Protein AF-A0A9X3F6L0-F1 (afdb_monomer_lite)

Structure (mmCIF, N/CA/C/O backbone):
data_AF-A0A9X3F6L0-F1
#
_entry.id   AF-A0A9X3F6L0-F1
#
loop_
_atom_site.group_PDB
_atom_site.id
_atom_site.type_symbol
_atom_site.label_atom_id
_atom_site.label_alt_id
_atom_site.label_comp_id
_atom_site.label_asym_id
_atom_site.label_entity_id
_atom_site.label_seq_id
_atom_site.pdbx_PDB_ins_code
_atom_site.Cartn_x
_atom_site.Cartn_y
_atom_site.Cartn_z
_atom_site.occupancy
_atom_site.B_iso_or_equiv
_atom_site.auth_seq_id
_atom_site.auth_comp_id
_atom_site.auth_asym_id
_atom_site.auth_atom_id
_atom_site.pdbx_PDB_model_num
ATOM 1 N N . MET A 1 1 ? -44.660 -19.797 22.569 1.00 47.31 1 MET A N 1
ATOM 2 C CA . MET A 1 1 ? -43.434 -18.979 22.654 1.00 47.31 1 MET A CA 1
ATOM 3 C C . MET A 1 1 ? -42.915 -18.801 21.245 1.00 47.31 1 MET A C 1
ATOM 5 O O . MET A 1 1 ? -42.305 -19.717 20.710 1.00 47.31 1 MET A O 1
ATOM 9 N N . GLU A 1 2 ? -43.230 -17.677 20.612 1.00 53.34 2 GLU A N 1
ATOM 10 C CA . GLU A 1 2 ? -42.598 -17.326 19.344 1.00 53.34 2 GLU A CA 1
ATOM 11 C C . GLU A 1 2 ? -41.230 -16.743 19.678 1.00 53.34 2 GLU A C 1
ATOM 13 O O . GLU A 1 2 ? -41.118 -15.650 20.235 1.00 53.34 2 GLU A O 1
ATOM 18 N N . PHE A 1 3 ? -40.182 -17.528 19.433 1.00 58.62 3 PHE A N 1
ATOM 19 C CA . PHE A 1 3 ? -38.819 -17.029 19.492 1.00 58.62 3 PHE A CA 1
ATOM 20 C C . PHE A 1 3 ? -38.719 -15.880 18.493 1.00 58.62 3 PHE A C 1
ATOM 22 O O . PHE A 1 3 ? -38.761 -16.110 17.283 1.00 58.62 3 PHE A O 1
ATOM 29 N N . LYS A 1 4 ? -38.578 -14.648 18.992 1.00 59.41 4 LYS A N 1
ATOM 30 C CA . LYS A 1 4 ? -38.061 -13.548 18.182 1.00 59.41 4 LYS A CA 1
ATOM 31 C C . LYS A 1 4 ? -36.710 -14.018 17.661 1.00 59.41 4 LYS A C 1
ATOM 33 O O . LYS A 1 4 ? -35.746 -14.079 18.424 1.00 59.41 4 LYS A O 1
ATOM 38 N N . LYS A 1 5 ? -36.669 -14.451 16.397 1.00 52.03 5 LYS A N 1
ATOM 39 C CA . LYS A 1 5 ? -35.424 -14.720 15.686 1.00 52.03 5 LYS A CA 1
ATOM 40 C C . LYS A 1 5 ? -34.642 -13.423 15.767 1.00 52.03 5 LYS A C 1
ATOM 42 O O . LYS A 1 5 ? -35.035 -12.420 15.188 1.00 52.03 5 LYS A O 1
ATOM 47 N N . LEU A 1 6 ? -33.642 -13.470 16.630 1.00 58.84 6 LEU A N 1
ATOM 48 C CA . LEU A 1 6 ? -32.600 -12.495 16.857 1.00 58.84 6 LEU A CA 1
ATOM 49 C C . LEU A 1 6 ? -32.410 -11.615 15.614 1.00 58.84 6 LEU A C 1
ATOM 51 O O . LEU A 1 6 ? -32.097 -12.134 14.545 1.00 58.84 6 LEU A O 1
ATOM 55 N N . GLU A 1 7 ? -32.543 -10.300 15.776 1.00 54.25 7 GLU A N 1
ATOM 56 C CA . GLU A 1 7 ? -32.200 -9.240 14.809 1.00 54.25 7 GLU A CA 1
ATOM 57 C C . GLU A 1 7 ? -30.686 -9.241 14.443 1.00 54.25 7 GLU A C 1
ATOM 59 O O . GLU A 1 7 ? -30.100 -8.216 14.114 1.00 54.25 7 GLU A O 1
ATOM 64 N N . ILE A 1 8 ? -30.015 -10.393 14.564 1.00 58.66 8 ILE A N 1
ATOM 65 C CA . ILE A 1 8 ? -28.562 -10.593 14.596 1.00 58.66 8 ILE A CA 1
ATOM 66 C C . ILE A 1 8 ? -28.009 -11.040 13.239 1.00 58.66 8 ILE A C 1
ATOM 68 O O . ILE A 1 8 ? -26.811 -10.896 12.988 1.00 58.66 8 ILE A O 1
ATOM 72 N N . GLU A 1 9 ? -28.837 -11.525 12.316 1.00 60.31 9 GLU A N 1
ATOM 73 C CA . GLU A 1 9 ? -28.384 -11.694 10.937 1.00 60.31 9 GLU A CA 1
ATOM 74 C C . GLU A 1 9 ? -28.546 -10.378 10.186 1.00 60.31 9 GLU A C 1
ATOM 76 O O . GLU A 1 9 ? -29.549 -10.132 9.531 1.00 60.31 9 GLU A O 1
ATOM 81 N N . GLU A 1 10 ? -27.524 -9.522 10.276 1.00 59.66 10 GLU A N 1
ATOM 82 C CA . GLU A 1 10 ? -27.361 -8.407 9.344 1.00 59.66 10 GLU A CA 1
ATOM 83 C C . GLU A 1 10 ? -27.550 -8.941 7.911 1.00 59.66 10 GLU A C 1
ATOM 85 O O . GLU A 1 10 ? -26.767 -9.780 7.451 1.00 59.66 10 GLU A O 1
ATOM 90 N N . GLU A 1 11 ? -28.606 -8.515 7.218 1.00 61.25 11 GLU A N 1
ATOM 91 C CA . GLU A 1 11 ? -28.875 -8.919 5.837 1.00 61.25 11 GL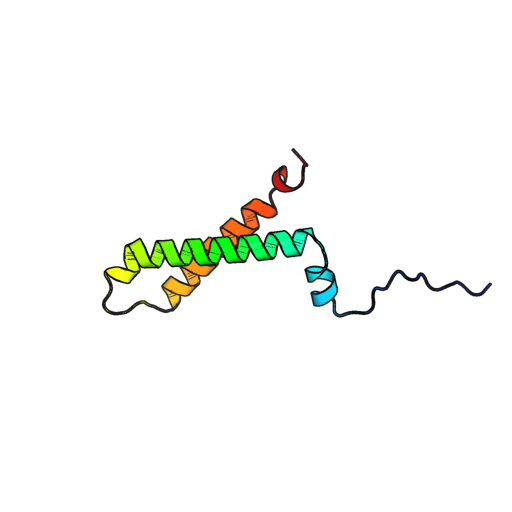U A CA 1
ATOM 92 C C . GLU A 1 11 ? -27.760 -8.378 4.926 1.00 61.25 11 GLU A C 1
ATOM 94 O O . GLU A 1 11 ? -27.525 -7.171 4.845 1.00 61.25 11 GLU A O 1
ATOM 99 N N . GLY A 1 12 ? -27.011 -9.273 4.273 1.00 67.38 12 GLY A N 1
ATOM 100 C CA . GLY A 1 12 ? -25.940 -8.890 3.351 1.00 67.38 12 GLY A CA 1
ATOM 101 C C . GLY A 1 12 ? -24.945 -10.006 3.034 1.00 67.38 12 GLY A C 1
ATOM 102 O O . GLY A 1 12 ? -24.767 -10.957 3.799 1.00 67.38 12 GLY A O 1
ATOM 103 N N . SER A 1 13 ? -24.257 -9.864 1.898 1.00 81.31 13 SER A N 1
ATOM 104 C CA . SER A 1 13 ? -23.173 -10.756 1.465 1.00 81.31 13 SER A CA 1
ATOM 105 C C . SER A 1 13 ? -22.042 -10.801 2.505 1.00 81.31 13 SER A C 1
ATOM 107 O O . SER A 1 13 ? -21.719 -9.790 3.131 1.00 81.31 13 SER A O 1
ATOM 109 N N . TRP A 1 14 ? -21.377 -11.952 2.665 1.00 77.12 14 TRP A N 1
ATOM 110 C CA . TRP A 1 14 ? -20.221 -12.118 3.565 1.00 77.12 14 TRP A CA 1
ATOM 111 C C . TRP A 1 14 ? -19.122 -11.063 3.329 1.00 77.12 14 TRP A C 1
ATOM 113 O O . TRP A 1 14 ? -18.468 -10.612 4.270 1.00 77.12 14 TRP A O 1
ATOM 123 N N . ILE A 1 15 ? -18.977 -10.601 2.083 1.00 76.62 15 ILE A N 1
ATOM 124 C CA . ILE A 1 15 ? -18.046 -9.533 1.698 1.00 76.62 15 ILE A CA 1
ATOM 125 C C . ILE A 1 15 ? -18.484 -8.183 2.281 1.00 76.62 15 ILE A C 1
ATOM 127 O O . ILE A 1 15 ? -17.659 -7.461 2.840 1.00 76.62 15 ILE A O 1
ATOM 131 N N . GLN A 1 16 ? -19.780 -7.861 2.212 1.00 74.81 16 GLN A N 1
ATOM 132 C CA . GLN A 1 16 ? -20.334 -6.631 2.787 1.00 74.81 16 GLN A CA 1
ATOM 133 C C . GLN A 1 16 ? -20.172 -6.623 4.309 1.00 74.81 16 GLN A C 1
ATOM 135 O O . GLN A 1 16 ? -19.695 -5.632 4.858 1.00 74.81 16 GLN A O 1
ATOM 140 N N . LYS A 1 17 ? -20.454 -7.749 4.981 1.00 77.19 17 LYS A N 1
ATOM 141 C CA . LYS A 1 17 ? -20.225 -7.910 6.430 1.00 77.19 17 LYS A CA 1
ATOM 142 C C . LYS A 1 17 ? -18.763 -7.675 6.795 1.00 77.19 17 LYS A C 1
ATOM 144 O O . LYS A 1 17 ? -18.452 -6.954 7.742 1.00 77.19 17 LYS A O 1
ATOM 149 N N . LYS A 1 18 ? -17.844 -8.242 6.009 1.00 76.56 18 LYS A N 1
ATOM 150 C CA . LYS A 1 18 ? -16.412 -8.109 6.263 1.00 76.56 18 LYS A CA 1
ATOM 151 C C . LYS A 1 18 ? -15.906 -6.695 6.005 1.00 76.56 18 LYS A C 1
ATOM 153 O O . LYS A 1 18 ? -15.094 -6.244 6.795 1.00 76.56 18 LYS A O 1
ATOM 158 N N . LEU A 1 19 ? -16.387 -5.977 4.990 1.00 74.38 19 LEU A N 1
ATOM 159 C CA . LEU A 1 19 ? -16.005 -4.581 4.700 1.00 74.38 19 LEU A CA 1
ATOM 160 C C . LEU A 1 19 ? -16.633 -3.553 5.654 1.00 74.38 19 LEU A C 1
ATOM 162 O O . LEU A 1 19 ? -16.081 -2.469 5.830 1.00 74.38 19 LEU A O 1
ATOM 166 N N . ARG A 1 20 ? -17.767 -3.884 6.280 1.00 78.12 20 ARG A N 1
ATOM 167 C CA . ARG A 1 20 ? -18.468 -2.999 7.222 1.00 78.12 20 ARG A CA 1
ATOM 168 C C . ARG A 1 20 ? -17.756 -2.858 8.567 1.00 78.12 20 ARG A C 1
ATOM 170 O O . ARG A 1 20 ? -17.964 -1.871 9.268 1.00 78.12 20 ARG A O 1
ATOM 177 N N . ASN A 1 21 ? -16.900 -3.816 8.921 1.00 82.75 21 ASN A N 1
ATOM 178 C CA . ASN A 1 21 ? -16.124 -3.761 10.154 1.00 82.75 21 ASN A CA 1
ATOM 179 C C . ASN A 1 21 ? -15.160 -2.546 10.131 1.00 82.75 21 ASN A C 1
ATOM 181 O O . ASN A 1 21 ? -14.373 -2.394 9.194 1.00 82.75 21 ASN A O 1
ATOM 185 N N . PRO A 1 22 ? -15.161 -1.672 11.154 1.00 83.00 22 PRO A N 1
ATOM 186 C CA . PRO A 1 22 ? -14.273 -0.506 11.193 1.00 83.00 22 PRO A CA 1
ATOM 187 C C . PRO A 1 22 ? -12.787 -0.875 11.065 1.00 83.00 22 PRO A C 1
ATOM 189 O O . PRO A 1 22 ? -12.014 -0.131 10.457 1.00 83.00 22 PRO A O 1
ATOM 192 N N . HIS A 1 23 ? -12.381 -2.045 11.567 1.00 83.00 23 HIS A N 1
ATOM 193 C CA . HIS A 1 23 ? -11.008 -2.524 11.424 1.00 83.00 23 HIS A CA 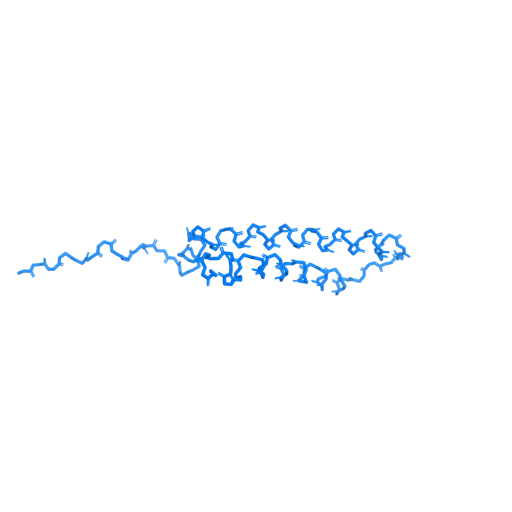1
ATOM 194 C C . HIS A 1 23 ? -10.649 -2.865 9.983 1.00 83.00 23 HIS A C 1
ATOM 196 O O . HIS A 1 23 ? -9.588 -2.466 9.515 1.00 83.00 23 HIS A O 1
ATOM 202 N N . THR A 1 24 ? -11.519 -3.566 9.260 1.00 84.69 24 THR A N 1
ATOM 203 C CA . THR A 1 24 ? -11.241 -3.949 7.869 1.00 84.69 24 THR A CA 1
ATOM 204 C C . THR A 1 24 ? -11.264 -2.737 6.953 1.00 84.69 24 THR A C 1
ATOM 206 O O . THR A 1 24 ? -10.437 -2.662 6.051 1.00 84.69 24 THR A O 1
ATOM 209 N N . LYS A 1 25 ? -12.122 -1.745 7.230 1.00 88.00 25 LYS A N 1
ATOM 210 C CA . LYS A 1 25 ? -12.092 -0.446 6.550 1.00 88.00 25 LYS A CA 1
ATOM 211 C C . LYS A 1 25 ? -10.755 0.264 6.767 1.00 88.00 25 LYS A C 1
ATOM 213 O O . LYS A 1 25 ? -10.147 0.719 5.802 1.00 88.00 25 LYS A O 1
ATOM 218 N N . LYS A 1 26 ? -10.263 0.321 8.012 1.00 88.88 26 LYS A N 1
ATOM 219 C CA . LYS A 1 26 ? -8.944 0.896 8.322 1.00 88.88 26 LYS A CA 1
ATOM 220 C C . LYS A 1 26 ? -7.835 0.135 7.596 1.00 88.88 26 LYS A C 1
ATOM 222 O O . LYS A 1 26 ? -7.020 0.751 6.922 1.00 88.88 26 LYS A O 1
ATOM 227 N N . THR A 1 27 ? -7.839 -1.192 7.659 1.00 90.06 27 THR A N 1
ATOM 228 C CA . THR A 1 27 ? -6.868 -2.029 6.948 1.00 90.06 27 THR A CA 1
ATOM 229 C C . THR A 1 27 ? -6.913 -1.802 5.437 1.00 90.06 27 THR A C 1
ATOM 231 O O . THR A 1 27 ? -5.862 -1.637 4.833 1.00 90.06 27 THR A O 1
ATOM 234 N N . ALA A 1 28 ? -8.096 -1.700 4.826 1.00 91.19 28 ALA A N 1
ATOM 235 C CA . ALA A 1 28 ? -8.246 -1.400 3.401 1.00 91.19 28 ALA A CA 1
ATOM 236 C C . ALA A 1 28 ? -7.640 -0.043 3.017 1.00 91.19 28 ALA A C 1
ATOM 238 O O . ALA A 1 28 ? -6.923 0.045 2.023 1.00 91.19 28 ALA A O 1
ATOM 239 N N . ILE A 1 29 ? -7.860 0.992 3.832 1.00 93.00 29 ILE A N 1
ATOM 240 C CA . ILE A 1 29 ? -7.263 2.317 3.617 1.00 93.00 29 ILE A CA 1
ATOM 241 C C . ILE A 1 29 ? -5.735 2.240 3.693 1.00 93.00 29 ILE A C 1
ATOM 243 O O . ILE A 1 29 ? -5.056 2.762 2.816 1.00 93.00 29 ILE A O 1
ATOM 247 N N . TYR A 1 30 ? -5.178 1.562 4.697 1.00 93.06 30 TYR A N 1
ATOM 248 C CA . TYR A 1 30 ? -3.724 1.451 4.832 1.00 93.06 30 TYR A CA 1
ATOM 249 C C . TYR A 1 30 ? -3.099 0.594 3.731 1.00 93.06 30 TYR A C 1
ATOM 251 O O . TYR A 1 30 ? -2.014 0.925 3.270 1.00 93.06 30 TYR A O 1
ATOM 259 N N . MET A 1 31 ? -3.775 -0.464 3.272 1.00 93.81 31 MET A N 1
ATOM 260 C CA . MET A 1 31 ? -3.353 -1.225 2.092 1.00 93.81 31 MET A CA 1
ATOM 261 C C . MET A 1 31 ? -3.312 -0.337 0.845 1.00 93.81 31 MET A C 1
ATOM 263 O O . MET A 1 31 ? -2.334 -0.387 0.109 1.00 93.81 31 MET A O 1
ATOM 267 N N . LEU A 1 32 ? -4.325 0.510 0.626 1.00 95.56 32 LEU A N 1
ATOM 268 C CA . LEU A 1 32 ? -4.332 1.463 -0.490 1.00 95.56 32 LEU A CA 1
ATOM 269 C C . LEU A 1 32 ? -3.196 2.485 -0.378 1.00 95.56 32 LEU A C 1
ATOM 271 O O . LEU A 1 32 ? -2.484 2.703 -1.353 1.00 95.56 32 LEU A O 1
ATOM 275 N N . ILE A 1 33 ? -2.985 3.068 0.807 1.00 95.88 33 ILE A N 1
ATOM 276 C CA . ILE A 1 33 ? -1.878 4.005 1.055 1.00 95.88 33 ILE A CA 1
ATOM 277 C C . ILE A 1 33 ? -0.534 3.320 0.791 1.00 95.88 33 ILE A C 1
ATOM 279 O O . ILE A 1 33 ? 0.310 3.870 0.090 1.00 95.88 33 ILE A O 1
ATOM 283 N N . GLY A 1 34 ? -0.350 2.109 1.316 1.00 95.06 34 GLY A N 1
ATOM 284 C CA . GLY A 1 34 ? 0.858 1.322 1.115 1.00 95.06 34 GLY A CA 1
ATOM 285 C C . GLY A 1 34 ? 1.093 0.986 -0.356 1.00 95.06 34 GLY A C 1
ATOM 286 O O . GLY A 1 34 ? 2.211 1.131 -0.832 1.00 95.06 34 GLY A O 1
ATOM 287 N N . ALA A 1 35 ? 0.051 0.605 -1.099 1.00 95.31 35 ALA A N 1
ATOM 288 C CA . ALA A 1 35 ? 0.141 0.332 -2.532 1.00 95.31 35 ALA A CA 1
ATOM 289 C C . ALA A 1 35 ? 0.571 1.576 -3.324 1.00 95.31 35 ALA A C 1
ATOM 291 O O . ALA A 1 35 ? 1.507 1.502 -4.117 1.00 95.31 35 ALA A O 1
ATOM 292 N N . VAL A 1 36 ? -0.061 2.728 -3.069 1.00 96.69 36 VAL A N 1
ATOM 293 C CA . VAL A 1 36 ? 0.300 4.005 -3.709 1.00 96.69 36 VAL A CA 1
ATOM 294 C C . VAL A 1 36 ? 1.740 4.393 -3.372 1.00 96.69 36 VAL A C 1
ATOM 296 O O . VAL A 1 36 ? 2.483 4.797 -4.261 1.00 96.69 36 VAL A O 1
ATOM 299 N N . ALA A 1 37 ? 2.159 4.221 -2.116 1.00 95.62 37 ALA A N 1
ATOM 300 C CA . ALA A 1 37 ? 3.528 4.490 -1.690 1.00 95.62 37 ALA A CA 1
ATOM 301 C C . ALA A 1 37 ? 4.546 3.542 -2.350 1.00 95.62 37 ALA A C 1
ATOM 303 O O . ALA A 1 37 ? 5.576 4.004 -2.829 1.00 95.62 37 ALA A O 1
ATOM 304 N N . GLY A 1 38 ? 4.253 2.240 -2.420 1.00 93.56 38 GLY A N 1
ATOM 305 C CA . GLY A 1 38 ? 5.114 1.240 -3.059 1.00 93.56 38 GLY A CA 1
ATOM 306 C C . GLY A 1 38 ? 5.257 1.463 -4.563 1.00 93.56 38 GLY A C 1
ATOM 307 O O . GLY A 1 38 ? 6.364 1.406 -5.091 1.00 93.56 38 GLY A O 1
ATOM 308 N N . PHE A 1 39 ? 4.159 1.798 -5.246 1.00 94.25 39 PHE A N 1
ATOM 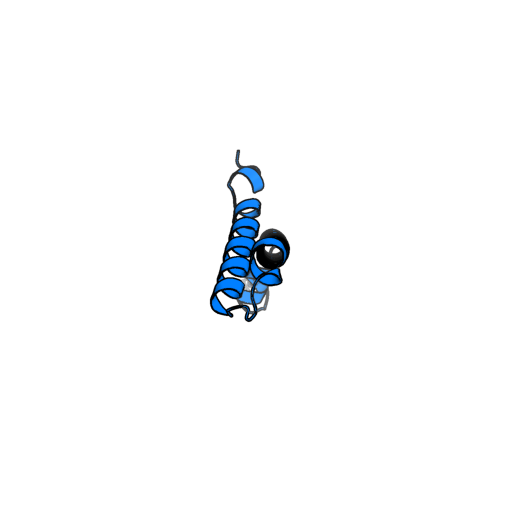309 C CA . PHE A 1 39 ? 4.203 2.192 -6.652 1.00 94.25 39 PHE A CA 1
ATOM 310 C C . PHE A 1 39 ? 4.976 3.494 -6.863 1.00 94.25 39 PHE A C 1
ATOM 312 O O . PHE A 1 39 ? 5.816 3.560 -7.753 1.00 94.25 39 PHE A O 1
ATOM 319 N N . GLY A 1 40 ? 4.721 4.518 -6.041 1.00 94.00 40 GLY A N 1
ATOM 320 C CA . GLY A 1 40 ? 5.450 5.782 -6.105 1.00 94.00 40 GLY A CA 1
ATOM 321 C C . GLY A 1 40 ? 6.951 5.570 -5.930 1.00 94.00 40 GLY A C 1
ATOM 322 O O . GLY A 1 40 ? 7.731 6.069 -6.734 1.00 94.00 40 GLY A O 1
ATOM 323 N N . PHE A 1 41 ? 7.349 4.767 -4.940 1.00 93.12 41 PHE A N 1
ATOM 324 C CA . PHE A 1 41 ? 8.744 4.394 -4.721 1.00 93.12 41 PHE A CA 1
ATOM 325 C C . PHE A 1 41 ? 9.353 3.744 -5.967 1.00 93.12 41 PHE A C 1
ATOM 327 O O . PHE A 1 41 ? 10.304 4.291 -6.511 1.00 93.12 41 PHE A O 1
ATOM 334 N N . PHE A 1 42 ? 8.749 2.663 -6.472 1.00 92.88 42 PHE A N 1
ATOM 335 C CA . PHE A 1 42 ? 9.205 1.976 -7.684 1.00 92.88 42 PHE A CA 1
ATOM 336 C C . PHE A 1 42 ? 9.316 2.911 -8.895 1.00 92.88 42 PHE A C 1
ATOM 338 O O . PHE A 1 42 ? 10.290 2.862 -9.644 1.00 92.88 42 PHE A O 1
ATOM 345 N N . TYR A 1 43 ? 8.327 3.785 -9.090 1.00 92.06 43 TYR A N 1
ATOM 346 C CA . TYR A 1 43 ? 8.326 4.727 -10.201 1.00 92.06 43 TYR A CA 1
ATOM 347 C C . TYR A 1 43 ? 9.508 5.701 -10.115 1.00 92.06 43 TYR A C 1
ATOM 349 O O . TYR A 1 43 ? 10.196 5.902 -11.113 1.00 92.06 43 TYR A O 1
ATOM 357 N N . PHE 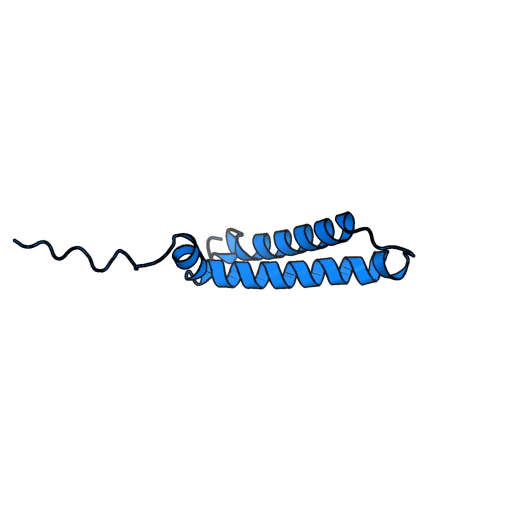A 1 44 ? 9.769 6.274 -8.935 1.00 93.00 44 PHE A N 1
ATOM 358 C CA . PHE A 1 44 ? 10.859 7.233 -8.740 1.00 93.00 44 PHE A CA 1
ATOM 359 C C . PHE A 1 44 ? 12.255 6.593 -8.665 1.00 93.00 44 PHE A C 1
ATOM 361 O O . PHE A 1 44 ? 13.231 7.288 -8.937 1.00 93.00 44 PHE A O 1
ATOM 368 N N . THR A 1 45 ? 12.383 5.315 -8.300 1.00 89.25 45 THR A N 1
ATOM 369 C CA . THR A 1 45 ? 13.687 4.630 -8.237 1.00 89.25 45 THR A CA 1
ATOM 370 C C . THR A 1 45 ? 14.071 3.998 -9.565 1.00 89.25 45 THR A C 1
ATOM 372 O O 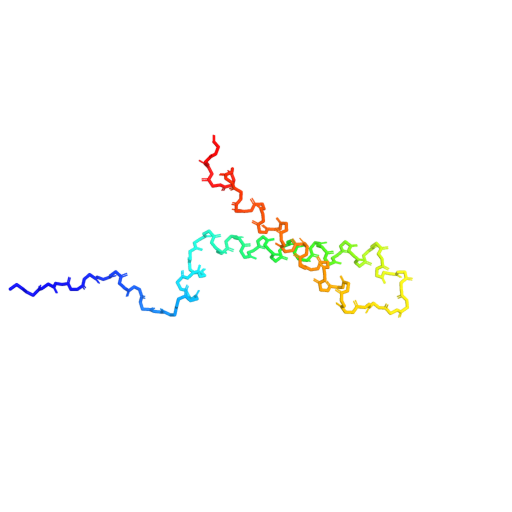. THR A 1 45 ? 15.146 4.272 -10.095 1.00 89.25 45 THR A O 1
ATOM 375 N N . ASP A 1 46 ? 13.177 3.181 -10.114 1.00 83.38 46 ASP A N 1
ATOM 376 C CA . ASP A 1 46 ? 13.478 2.296 -11.235 1.00 83.38 46 ASP A CA 1
ATOM 377 C C . ASP A 1 46 ? 12.704 2.722 -12.487 1.00 83.38 46 ASP A C 1
ATOM 379 O O . ASP A 1 46 ? 13.273 2.818 -13.572 1.00 83.38 46 ASP A O 1
ATOM 383 N N . GLY A 1 47 ? 11.423 3.075 -12.335 1.00 81.62 47 GLY A N 1
ATOM 384 C CA . GLY A 1 47 ? 10.517 3.363 -13.449 1.00 81.62 47 GLY A CA 1
ATOM 385 C C . GLY A 1 47 ? 10.928 4.545 -14.336 1.00 81.62 47 GLY A C 1
ATOM 386 O O . GLY A 1 47 ? 10.780 4.458 -15.552 1.00 81.62 47 GLY A O 1
ATOM 387 N N . MET A 1 48 ? 11.478 5.626 -13.770 1.00 83.06 48 MET A N 1
ATOM 388 C CA . MET A 1 48 ? 11.931 6.795 -14.550 1.00 83.06 48 MET A CA 1
ATOM 389 C C . MET A 1 48 ? 13.137 6.506 -15.456 1.00 83.06 48 MET A C 1
ATOM 391 O O . MET A 1 48 ? 13.380 7.252 -16.402 1.00 83.06 48 MET A O 1
ATOM 395 N N . SER A 1 49 ? 13.890 5.445 -15.166 1.00 83.00 49 SER A N 1
ATOM 396 C CA . SER A 1 49 ? 15.136 5.104 -15.861 1.00 83.00 49 SER A CA 1
ATOM 397 C C . SER A 1 49 ? 14.934 4.053 -16.959 1.00 83.00 49 SER A C 1
ATOM 399 O O . SER A 1 49 ? 15.890 3.690 -17.643 1.00 83.00 49 SER A O 1
ATOM 401 N N . MET A 1 50 ? 13.714 3.528 -17.113 1.00 84.19 50 MET A N 1
ATOM 402 C CA . MET A 1 50 ? 13.404 2.413 -18.008 1.00 84.19 50 MET A CA 1
ATOM 403 C C . MET A 1 50 ? 12.645 2.875 -19.254 1.00 84.19 50 MET A C 1
ATOM 405 O O . MET A 1 50 ? 11.616 3.537 -19.156 1.00 84.19 50 MET A O 1
ATOM 409 N N . ASP A 1 51 ? 13.073 2.406 -20.429 1.00 83.94 51 ASP A N 1
ATOM 410 C CA . ASP A 1 51 ? 12.349 2.628 -21.692 1.00 83.94 51 ASP A CA 1
ATOM 411 C C . ASP A 1 51 ? 10.969 1.951 -21.711 1.00 83.94 51 ASP A C 1
ATOM 413 O O . ASP A 1 51 ? 10.055 2.371 -22.424 1.00 83.94 51 ASP A O 1
ATOM 417 N N . LYS A 1 52 ? 10.815 0.860 -20.948 1.00 84.06 52 LYS A N 1
ATOM 418 C CA . LYS A 1 52 ? 9.557 0.130 -20.778 1.00 84.06 52 LYS A CA 1
ATOM 419 C C . LYS A 1 52 ? 9.440 -0.375 -19.351 1.00 84.06 52 LYS A C 1
ATOM 421 O O . LYS A 1 52 ? 10.294 -1.123 -18.886 1.00 84.06 52 LYS A O 1
ATOM 426 N N . ILE A 1 53 ? 8.339 -0.018 -18.701 1.00 86.69 53 ILE A N 1
ATOM 427 C CA . ILE A 1 53 ? 8.008 -0.497 -17.362 1.00 86.69 53 ILE A CA 1
ATOM 428 C C . ILE A 1 53 ? 7.304 -1.860 -17.485 1.00 86.69 53 ILE A C 1
ATOM 430 O O . ILE A 1 53 ? 6.215 -1.925 -18.070 1.00 86.69 53 ILE A O 1
ATOM 434 N N . PRO A 1 54 ? 7.875 -2.957 -16.953 1.00 90.69 54 PRO A N 1
ATOM 435 C CA . PRO A 1 54 ? 7.228 -4.261 -16.982 1.00 90.69 54 PRO A CA 1
ATOM 436 C C . PRO A 1 54 ? 6.014 -4.260 -16.052 1.00 90.69 54 PRO A C 1
ATOM 438 O O . PRO A 1 54 ? 6.103 -3.863 -14.890 1.00 90.69 54 PRO A O 1
ATOM 441 N N . ALA A 1 55 ? 4.870 -4.757 -16.530 1.00 89.38 55 ALA A N 1
ATOM 442 C CA . ALA A 1 55 ? 3.662 -4.833 -15.704 1.00 89.38 55 ALA A CA 1
ATOM 443 C C . ALA A 1 55 ? 3.874 -5.691 -14.440 1.00 89.38 55 ALA A C 1
ATOM 445 O O . ALA A 1 55 ? 3.318 -5.378 -13.391 1.00 89.38 55 ALA A O 1
ATOM 446 N N . GLY A 1 56 ? 4.703 -6.740 -14.524 1.00 91.56 56 GLY A N 1
ATOM 447 C CA . GLY A 1 56 ? 5.040 -7.604 -13.387 1.00 91.56 56 GLY A CA 1
ATOM 448 C C . GLY A 1 56 ? 5.661 -6.839 -12.216 1.00 91.56 56 GLY A C 1
ATOM 449 O O . GLY A 1 56 ? 5.208 -6.993 -11.084 1.00 91.56 56 GLY A O 1
ATOM 450 N N . ASP A 1 57 ? 6.613 -5.952 -12.499 1.00 87.69 57 ASP A N 1
ATOM 451 C CA . ASP A 1 57 ? 7.341 -5.189 -11.478 1.00 87.69 57 ASP A CA 1
ATOM 452 C C . ASP A 1 57 ? 6.439 -4.142 -10.812 1.00 87.69 57 ASP A C 1
ATOM 454 O O . ASP A 1 57 ? 6.489 -3.930 -9.596 1.00 87.69 57 ASP A O 1
ATOM 458 N N . VAL A 1 58 ? 5.526 -3.554 -11.591 1.00 90.38 58 VAL A N 1
ATOM 459 C CA . VAL A 1 58 ? 4.470 -2.666 -11.084 1.00 90.38 58 VAL A CA 1
ATOM 460 C C . VAL A 1 58 ? 3.547 -3.416 -10.129 1.00 90.38 58 VAL A C 1
ATOM 462 O O . VAL A 1 58 ? 3.303 -2.951 -9.014 1.00 90.38 58 VAL A O 1
ATOM 465 N N . PHE A 1 59 ? 3.047 -4.589 -10.535 1.00 94.25 59 PHE A N 1
ATOM 466 C CA . PHE A 1 59 ? 2.181 -5.405 -9.685 1.00 94.25 59 PHE A CA 1
ATOM 467 C C . PHE A 1 59 ? 2.897 -5.869 -8.421 1.00 94.25 59 PHE A C 1
ATOM 469 O O . PHE A 1 59 ? 2.302 -5.812 -7.346 1.00 94.25 59 PHE A O 1
ATOM 476 N N . GLN A 1 60 ? 4.163 -6.275 -8.522 1.00 93.56 60 GLN A N 1
ATOM 477 C CA . GLN A 1 60 ? 4.972 -6.670 -7.374 1.00 93.56 60 GLN A CA 1
ATOM 478 C C . GLN A 1 60 ? 5.131 -5.508 -6.386 1.00 93.56 60 GLN A C 1
ATOM 480 O O . GLN A 1 60 ? 4.901 -5.683 -5.190 1.00 93.56 60 GLN A O 1
ATOM 485 N N . SER A 1 61 ? 5.444 -4.311 -6.877 1.00 92.19 61 SER A N 1
ATOM 486 C CA . SER A 1 61 ? 5.632 -3.116 -6.044 1.00 92.19 61 SER A CA 1
ATOM 487 C C . SER A 1 61 ? 4.335 -2.674 -5.361 1.00 92.19 61 SER A C 1
ATOM 489 O O . SER A 1 61 ? 4.326 -2.373 -4.165 1.00 92.19 61 SER A O 1
ATOM 491 N N . LEU A 1 62 ? 3.212 -2.721 -6.086 1.00 93.88 62 LEU A N 1
ATOM 492 C CA . LEU A 1 62 ? 1.872 -2.505 -5.533 1.00 93.88 62 LEU A CA 1
ATOM 493 C C . LEU A 1 62 ? 1.531 -3.531 -4.446 1.00 93.88 62 LEU A C 1
ATOM 495 O O . LEU A 1 62 ? 1.038 -3.151 -3.384 1.00 93.88 62 LEU A O 1
ATOM 499 N N . PHE A 1 63 ? 1.801 -4.818 -4.686 1.00 94.38 63 PHE A N 1
ATOM 500 C CA . PHE A 1 63 ? 1.523 -5.890 -3.728 1.00 94.38 63 PHE A CA 1
ATOM 501 C C . PHE A 1 63 ? 2.365 -5.769 -2.464 1.00 94.38 63 PHE A C 1
ATOM 503 O O . PHE A 1 63 ? 1.828 -5.902 -1.366 1.00 94.38 63 PHE A O 1
ATOM 510 N N . ILE A 1 64 ? 3.662 -5.497 -2.603 1.00 94.38 64 ILE A N 1
ATOM 511 C CA . ILE A 1 64 ? 4.570 -5.296 -1.470 1.00 94.38 64 ILE A CA 1
ATOM 512 C C . ILE A 1 64 ? 4.107 -4.090 -0.650 1.00 94.38 64 ILE A C 1
ATOM 514 O O . ILE A 1 64 ? 3.946 -4.192 0.567 1.00 94.38 64 ILE A O 1
ATOM 518 N N . GLY A 1 65 ? 3.808 -2.972 -1.313 1.00 92.94 65 GLY A N 1
ATOM 519 C CA . GLY A 1 65 ? 3.265 -1.785 -0.662 1.00 92.94 65 GLY A CA 1
ATOM 520 C C . GLY A 1 65 ? 1.959 -2.070 0.087 1.00 92.94 65 GLY A C 1
ATOM 521 O O . GLY A 1 65 ? 1.827 -1.748 1.271 1.00 92.94 65 GLY A O 1
ATOM 522 N N . ALA A 1 66 ? 1.004 -2.735 -0.567 1.00 93.06 66 ALA A N 1
ATOM 523 C CA . ALA A 1 66 ? -0.262 -3.130 0.045 1.00 93.06 66 ALA A CA 1
ATOM 524 C C . ALA A 1 66 ? -0.057 -4.061 1.247 1.00 93.06 66 ALA A C 1
ATOM 526 O O . ALA A 1 66 ? -0.695 -3.882 2.285 1.00 93.06 66 ALA A O 1
ATOM 527 N N . PHE A 1 67 ? 0.858 -5.026 1.136 1.00 94.44 67 PHE A N 1
ATOM 528 C CA . PHE A 1 67 ? 1.196 -5.958 2.205 1.00 94.44 67 PHE A CA 1
ATOM 529 C C . PHE A 1 67 ? 1.748 -5.238 3.439 1.00 94.44 67 PHE A C 1
ATOM 531 O O . PHE A 1 67 ? 1.320 -5.527 4.557 1.00 94.44 67 PHE A O 1
ATOM 538 N N . PHE A 1 68 ? 2.625 -4.248 3.263 1.00 92.94 68 PHE A N 1
ATOM 539 C CA . PHE A 1 68 ? 3.098 -3.429 4.381 1.00 92.94 68 PHE A CA 1
ATOM 540 C C . PHE A 1 68 ? 1.970 -2.613 5.020 1.00 92.94 68 PHE A C 1
ATOM 542 O O . PHE A 1 68 ? 1.850 -2.582 6.247 1.00 92.94 68 PHE A O 1
ATOM 549 N N . GLY A 1 69 ? 1.084 -2.023 4.214 1.00 89.31 69 GLY A N 1
ATOM 550 C CA . GLY A 1 69 ? -0.114 -1.342 4.713 1.00 89.31 69 GLY A CA 1
ATOM 551 C C . GLY A 1 69 ? -1.029 -2.261 5.536 1.00 89.31 69 GLY A C 1
ATOM 552 O O . GLY A 1 69 ? -1.518 -1.893 6.610 1.00 89.31 69 GLY A O 1
ATOM 553 N N . TYR A 1 70 ? -1.209 -3.499 5.077 1.00 92.00 70 TYR A N 1
ATOM 554 C CA . TYR A 1 70 ? -1.922 -4.539 5.813 1.00 92.00 70 TYR A CA 1
ATOM 555 C C . TYR A 1 70 ? -1.226 -4.875 7.138 1.00 92.00 70 TYR A C 1
ATOM 557 O O . TYR A 1 70 ? -1.866 -4.859 8.191 1.00 92.00 70 TYR A O 1
ATOM 565 N N . PHE A 1 71 ? 0.082 -5.134 7.103 1.00 89.56 71 PHE A N 1
ATOM 566 C CA . PHE A 1 71 ? 0.865 -5.535 8.270 1.00 89.56 71 PHE A CA 1
ATOM 567 C C . PHE A 1 71 ? 0.808 -4.492 9.393 1.00 89.56 71 PHE A C 1
ATOM 569 O O . PHE A 1 71 ? 0.572 -4.844 10.551 1.00 89.56 71 PHE A O 1
ATOM 576 N N . ILE A 1 72 ? 0.922 -3.204 9.050 1.00 86.81 72 ILE A N 1
ATOM 577 C CA . ILE A 1 72 ? 0.838 -2.097 10.016 1.00 86.81 72 ILE A CA 1
ATOM 578 C C . ILE A 1 72 ? -0.473 -2.151 10.800 1.00 86.81 72 ILE A C 1
ATOM 580 O O . ILE A 1 72 ? -0.470 -1.998 12.017 1.00 86.81 72 ILE A O 1
ATOM 584 N N . THR A 1 73 ? -1.596 -2.401 10.128 1.00 85.31 73 THR A N 1
ATOM 585 C CA . THR A 1 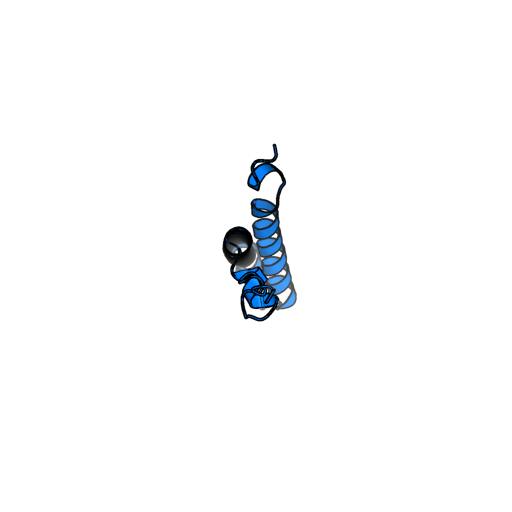73 ? -2.919 -2.377 10.774 1.00 85.31 73 THR A CA 1
ATOM 586 C C . THR A 1 73 ? -3.326 -3.691 11.425 1.00 85.31 73 THR A C 1
ATOM 588 O O . THR A 1 73 ? -4.210 -3.684 12.281 1.00 85.31 73 THR A O 1
ATOM 591 N N . ASN A 1 74 ? -2.703 -4.806 11.040 1.00 83.44 74 ASN A N 1
ATOM 592 C CA . ASN A 1 74 ? -3.072 -6.134 11.523 1.00 83.44 74 ASN A CA 1
ATOM 593 C C . ASN A 1 74 ? -2.076 -6.731 12.532 1.00 83.44 74 ASN A C 1
ATOM 595 O O . ASN A 1 74 ? -2.282 -7.849 13.008 1.00 83.44 74 ASN A O 1
ATOM 599 N N . SER A 1 75 ? -1.030 -5.982 12.891 1.00 81.12 75 SER A N 1
ATOM 600 C CA . SER A 1 75 ? -0.100 -6.337 13.965 1.00 81.12 75 SER A CA 1
ATOM 601 C C . SER A 1 75 ? -0.803 -6.420 15.339 1.00 81.12 75 SER A C 1
ATOM 603 O O . SER A 1 75 ? -1.792 -5.716 15.569 1.00 81.12 75 SER A O 1
ATOM 605 N N . PRO A 1 76 ? -0.305 -7.239 16.290 1.00 73.69 76 PRO A N 1
ATOM 606 C CA . PRO A 1 76 ? -0.856 -7.318 17.650 1.00 73.69 76 PRO A CA 1
ATOM 607 C C . PRO A 1 76 ? -0.900 -5.951 18.345 1.00 73.69 76 PRO A C 1
ATOM 609 O O . PRO A 1 76 ? -1.880 -5.618 19.013 1.00 73.69 76 PRO A O 1
ATOM 612 N N . CYS A 1 77 ? 0.120 -5.121 18.106 1.00 73.69 77 CYS A N 1
ATOM 613 C CA . CYS A 1 77 ? 0.213 -3.789 18.689 1.00 73.69 77 CYS A CA 1
ATOM 614 C C . CYS A 1 77 ? -0.776 -2.777 18.113 1.00 73.69 77 CYS A C 1
ATOM 616 O O . CYS A 1 77 ? -1.354 -1.996 18.864 1.00 73.69 77 CYS A O 1
ATOM 618 N N . ALA A 1 78 ? -1.079 -2.830 16.815 1.00 73.38 78 ALA A N 1
ATOM 619 C CA . ALA A 1 78 ? -2.111 -1.975 16.224 1.00 73.38 78 ALA A CA 1
ATOM 620 C C . ALA A 1 78 ? -3.532 -2.279 16.738 1.00 73.38 78 ALA A C 1
ATOM 622 O O . ALA A 1 78 ? -4.466 -1.518 16.475 1.00 73.38 78 ALA A O 1
ATOM 623 N N . ARG A 1 79 ? -3.695 -3.387 17.474 1.00 73.81 79 ARG A N 1
ATOM 624 C CA . ARG A 1 79 ? -4.952 -3.845 18.078 1.00 73.81 79 ARG A CA 1
ATOM 625 C C . ARG A 1 79 ? -5.009 -3.618 19.592 1.00 73.81 79 ARG A C 1
ATOM 627 O O . ARG A 1 79 ? -5.935 -4.127 20.214 1.00 73.81 79 ARG A O 1
ATOM 634 N N . GLY A 1 80 ? -4.039 -2.899 20.170 1.00 73.12 80 GLY A N 1
ATOM 635 C CA . GLY A 1 80 ? -3.969 -2.653 21.617 1.00 73.12 80 GLY A CA 1
ATOM 636 C C . GLY A 1 80 ? -3.773 -3.932 22.434 1.00 73.12 80 GLY A C 1
ATOM 637 O O . GLY A 1 80 ? -4.321 -4.046 23.523 1.00 73.12 80 GLY A O 1
ATOM 638 N N . LYS A 1 81 ? -3.087 -4.928 21.851 1.00 75.94 81 LYS A N 1
ATOM 639 C CA . LYS A 1 81 ? -2.759 -6.214 22.489 1.00 75.94 81 LYS A CA 1
ATOM 640 C C . LYS A 1 81 ? -1.254 -6.402 22.713 1.00 75.94 81 LYS A C 1
ATOM 642 O O . LYS A 1 81 ? -0.800 -7.537 22.850 1.00 75.94 81 LYS A O 1
ATOM 647 N N . CYS A 1 82 ? -0.502 -5.308 22.683 1.00 69.31 82 CYS A N 1
ATOM 648 C CA . CYS A 1 82 ? 0.682 -5.190 23.518 1.00 69.31 82 CYS A CA 1
ATOM 649 C C . CYS A 1 82 ? 0.267 -4.501 24.831 1.00 69.31 82 CYS A C 1
ATOM 651 O O . CYS A 1 82 ? 1.019 -4.663 25.803 1.00 69.31 82 CYS A O 1
#

Radius of gyration: 19.36 Å; chains: 1; bounding box: 59×26×45 Å

Organism: NCBI:txid2998507

Sequence (82 aa):
MEFKKLEIEEEGSWIQKKLRNPHTKKTAIYMLIGAVAGFGFFYFTDGMSMDKIPAGDVFQSLFIGAFFGYFITNSPCARGKC

Foldseek 3Di:
DPPPPPPPPPPDDPVCVQCPPPLSVQLVVLLQVQLVVLLVVCCVPPVVVDPDDDVVSNVVSSNRRSVVSNCCSPPCVVVVND

pLDDT: mean 82.57, std 12.52, range [47.31, 96.69]

Secondary structure (DSSP, 8-state):
------TTS-SS-HHHHHHHSHHHHHHHHHHHHHHHHHHHHHHHHTGGG-SS--HHHHHHHHHHHHHHHHHHHHSTGGGT--